Protein AF-A0A4Y7QCG1-F1 (afdb_monomer_lite)

Organism: NCBI:txid50990

Secondary structure (DSSP, 8-state):
-THHHHHHHHHHHHHHHHHHHHHHHHHHHHHHHHHHHHHHHHHHHHHHHHHHHHHHHHS-HHHHHHHHHHHHHHHHHHHHHHHHHHTTS-HHHHHHHTTHHHHHHHHHHHHHS-S-HHHHHHHHHHHIIIIIHHHHHHHHHHHHHHHHHHHHTTTSTTSSSSSSS--------------

Structure (mmCIF, N/CA/C/O backbone):
data_AF-A0A4Y7QCG1-F1
#
_entry.id   AF-A0A4Y7QCG1-F1
#
loop_
_atom_site.group_PDB
_atom_site.id
_atom_site.type_symbol
_atom_site.label_atom_id
_atom_site.label_alt_id
_atom_site.label_comp_id
_atom_site.label_asym_id
_atom_site.label_entity_id
_atom_site.label_seq_id
_atom_site.pdbx_PDB_ins_code
_atom_site.Cartn_x
_atom_site.Cartn_y
_atom_site.Cartn_z
_atom_site.occupancy
_atom_site.B_iso_or_equiv
_atom_site.auth_seq_id
_atom_site.auth_comp_id
_atom_site.auth_asym_id
_atom_site.auth_atom_id
_atom_site.pdbx_PDB_model_num
ATOM 1 N N . SER A 1 1 ? 40.322 1.899 -52.504 1.00 45.66 1 SER A N 1
ATOM 2 C CA . SER A 1 1 ? 40.424 2.525 -51.169 1.00 45.66 1 SER A CA 1
ATOM 3 C C . SER A 1 1 ? 39.812 1.630 -50.101 1.00 45.66 1 SER A C 1
ATOM 5 O O . SER A 1 1 ? 38.608 1.424 -50.146 1.00 45.66 1 SER A O 1
ATOM 7 N N . PRO A 1 2 ? 40.589 1.123 -49.130 1.00 50.88 2 PRO A N 1
ATOM 8 C CA . PRO A 1 2 ? 40.165 0.081 -48.178 1.00 50.88 2 PRO A CA 1
ATOM 9 C C . PRO A 1 2 ? 39.339 0.604 -46.978 1.00 50.88 2 PRO A C 1
ATOM 11 O O . PRO A 1 2 ? 39.200 -0.072 -45.962 1.00 50.88 2 PRO A O 1
ATOM 14 N N . ASN A 1 3 ? 38.813 1.832 -47.064 1.00 54.00 3 ASN A N 1
ATOM 15 C CA . ASN A 1 3 ? 38.086 2.503 -45.977 1.00 54.00 3 ASN A CA 1
ATOM 16 C C . ASN A 1 3 ? 36.552 2.444 -46.119 1.00 54.00 3 ASN A C 1
ATOM 18 O O . ASN A 1 3 ? 35.856 2.790 -45.165 1.00 54.00 3 ASN A O 1
ATOM 22 N N . GLY A 1 4 ? 36.022 2.026 -47.275 1.00 55.88 4 GLY A N 1
ATOM 23 C CA . GLY A 1 4 ? 34.577 1.865 -47.496 1.00 55.88 4 GLY A CA 1
ATOM 24 C C . GLY A 1 4 ? 34.012 0.644 -46.768 1.00 55.88 4 GLY A C 1
ATOM 25 O O . GLY A 1 4 ? 33.039 0.761 -46.025 1.00 55.88 4 GLY A O 1
ATOM 26 N N . ASP A 1 5 ? 34.710 -0.488 -46.873 1.00 57.12 5 ASP A N 1
ATOM 27 C CA . ASP A 1 5 ? 34.266 -1.772 -46.319 1.00 57.12 5 ASP A CA 1
ATOM 28 C C . ASP A 1 5 ? 34.208 -1.741 -44.785 1.00 57.12 5 ASP A C 1
ATOM 30 O O . ASP A 1 5 ? 33.217 -2.135 -44.175 1.00 57.12 5 ASP A O 1
ATOM 34 N N . LYS A 1 6 ? 35.223 -1.156 -44.130 1.00 56.81 6 LYS A N 1
ATOM 35 C CA . LYS A 1 6 ? 35.266 -1.018 -42.661 1.00 56.81 6 LYS A CA 1
ATOM 36 C C . LYS A 1 6 ? 34.104 -0.190 -42.105 1.00 56.81 6 LYS A C 1
ATOM 38 O O . LYS A 1 6 ? 33.580 -0.526 -41.046 1.00 56.81 6 LYS A O 1
ATOM 43 N N . LYS A 1 7 ? 33.686 0.875 -42.801 1.00 56.56 7 LYS A N 1
ATOM 44 C CA . LYS A 1 7 ? 32.541 1.701 -42.382 1.00 56.56 7 LYS A CA 1
ATOM 45 C C . LYS A 1 7 ? 31.232 0.924 -42.515 1.00 56.56 7 LYS A C 1
ATOM 47 O O . LYS A 1 7 ? 30.420 0.953 -41.597 1.00 56.56 7 LYS A O 1
ATOM 52 N N . GLN A 1 8 ? 31.061 0.174 -43.602 1.00 59.81 8 GLN A N 1
ATOM 53 C CA . GLN A 1 8 ? 29.874 -0.650 -43.837 1.00 59.81 8 GLN A CA 1
ATOM 54 C C . GLN A 1 8 ? 29.698 -1.741 -42.763 1.00 59.81 8 GLN A C 1
ATOM 56 O O . GLN A 1 8 ? 28.600 -1.896 -42.227 1.00 59.81 8 GLN A O 1
ATOM 61 N N . PHE A 1 9 ? 30.780 -2.417 -42.358 1.00 69.75 9 PHE A N 1
ATOM 62 C CA . PHE A 1 9 ? 30.739 -3.393 -41.257 1.00 69.75 9 PHE A CA 1
ATOM 63 C C . PHE A 1 9 ? 30.447 -2.752 -39.890 1.00 69.75 9 PHE A C 1
ATOM 65 O O . PHE A 1 9 ? 29.761 -3.350 -39.059 1.00 69.75 9 PHE A O 1
ATOM 72 N N . GLN A 1 10 ? 30.913 -1.522 -39.645 1.00 68.00 10 GLN A N 1
ATOM 73 C CA . GLN A 1 10 ? 30.589 -0.795 -38.412 1.00 68.00 10 GLN A CA 1
ATOM 74 C C . GLN A 1 10 ? 29.114 -0.379 -38.347 1.00 68.00 10 GLN A C 1
ATOM 76 O O . GLN A 1 10 ? 28.499 -0.534 -37.293 1.00 68.00 10 GLN A O 1
ATOM 81 N N . TYR A 1 11 ? 28.521 0.062 -39.462 1.00 70.25 11 TYR A N 1
ATOM 82 C CA . TYR A 1 11 ? 27.088 0.373 -39.529 1.00 70.25 11 TYR A CA 1
ATOM 83 C C . TYR A 1 11 ? 26.217 -0.856 -3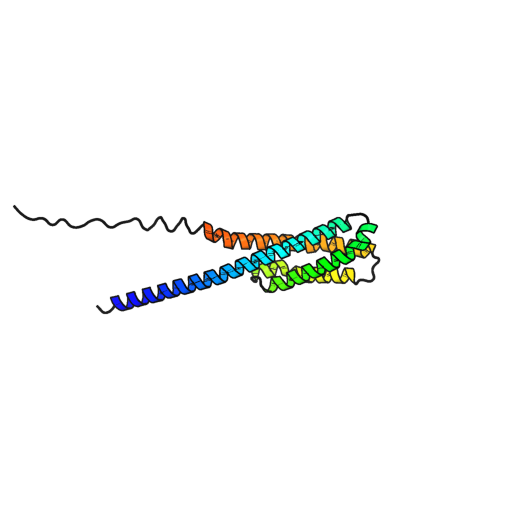9.274 1.00 70.25 11 TYR A C 1
ATOM 85 O O . TYR A 1 11 ? 25.266 -0.783 -38.502 1.00 70.25 11 TYR A O 1
ATOM 93 N N . GLN A 1 12 ? 26.564 -2.003 -39.858 1.00 76.62 12 GLN A N 1
ATOM 94 C CA . GLN A 1 12 ? 25.829 -3.251 -39.630 1.00 76.62 12 GLN A CA 1
ATOM 95 C C . GLN A 1 12 ? 25.901 -3.704 -38.167 1.00 76.62 12 GLN A C 1
ATOM 97 O O . GLN A 1 12 ? 24.905 -4.163 -37.604 1.00 76.62 12 GLN A O 1
ATOM 102 N N . ARG A 1 13 ? 27.064 -3.536 -37.524 1.00 73.06 13 ARG A N 1
ATOM 103 C CA . ARG A 1 13 ? 27.250 -3.860 -36.105 1.00 73.06 13 ARG A CA 1
ATOM 104 C C . ARG A 1 13 ? 26.471 -2.914 -35.191 1.00 73.06 13 ARG A C 1
ATOM 106 O O . ARG A 1 13 ? 25.808 -3.386 -34.274 1.00 73.06 13 ARG A O 1
ATOM 113 N N . ALA A 1 14 ? 26.523 -1.609 -35.451 1.00 76.81 14 ALA A N 1
ATOM 114 C CA . ALA A 1 14 ? 25.760 -0.616 -34.699 1.00 76.81 14 ALA A CA 1
ATOM 115 C C . ALA A 1 14 ? 24.246 -0.815 -34.870 1.00 76.81 14 ALA A C 1
ATOM 117 O O . ALA A 1 14 ? 23.500 -0.707 -33.903 1.00 76.81 14 ALA A O 1
ATOM 118 N N . TYR A 1 15 ? 23.796 -1.177 -36.074 1.00 77.38 15 TYR A N 1
ATOM 119 C CA . TYR A 1 15 ? 22.393 -1.469 -36.348 1.00 77.38 15 TYR A CA 1
ATOM 120 C C . TYR A 1 15 ? 21.900 -2.710 -35.594 1.00 77.38 15 TYR A C 1
ATOM 122 O O . TYR A 1 15 ? 20.871 -2.640 -34.925 1.00 77.38 15 TYR A O 1
ATOM 130 N N . ARG A 1 16 ? 22.655 -3.817 -35.603 1.00 78.44 16 ARG A N 1
ATOM 131 C CA . ARG A 1 16 ? 22.317 -5.001 -34.789 1.00 78.44 16 ARG A CA 1
ATOM 132 C C . ARG A 1 16 ? 22.298 -4.681 -33.298 1.00 78.44 16 ARG A C 1
ATOM 134 O O . ARG A 1 16 ? 21.327 -5.011 -32.639 1.00 78.44 16 ARG A O 1
ATOM 141 N N . LEU A 1 17 ? 23.295 -3.946 -32.801 1.00 80.44 17 LEU A N 1
ATOM 142 C CA . LEU A 1 17 ? 23.309 -3.490 -31.410 1.00 80.44 17 LEU A CA 1
ATOM 143 C C . LEU A 1 17 ? 22.077 -2.635 -31.079 1.00 80.44 17 LEU A C 1
ATOM 145 O O . LEU A 1 17 ? 21.513 -2.771 -30.001 1.00 80.44 17 LEU A O 1
ATOM 149 N N . SER A 1 18 ? 21.644 -1.769 -31.999 1.00 77.25 18 SER A N 1
ATOM 150 C CA . SER A 1 18 ? 20.444 -0.952 -31.806 1.00 77.25 18 SER A CA 1
ATOM 151 C C . SER A 1 18 ? 19.161 -1.784 -31.773 1.00 77.25 18 SER A C 1
ATOM 153 O O . SER A 1 18 ? 18.269 -1.473 -30.990 1.00 77.25 18 SER A O 1
ATOM 155 N N . LEU A 1 19 ? 19.080 -2.854 -32.571 1.00 82.56 19 LEU A N 1
ATOM 156 C CA . LEU A 1 19 ? 17.964 -3.799 -32.539 1.00 82.56 19 LEU A CA 1
ATOM 157 C C . LEU A 1 19 ? 17.957 -4.593 -31.230 1.00 82.56 19 LEU A C 1
ATOM 159 O O . LEU A 1 19 ? 16.932 -4.616 -30.561 1.00 82.56 19 LEU A O 1
ATOM 163 N N . ASP A 1 20 ? 19.105 -5.133 -30.817 1.00 80.50 20 ASP A N 1
ATOM 164 C CA . ASP A 1 20 ? 19.241 -5.885 -29.564 1.00 80.50 20 ASP A CA 1
ATOM 165 C C . ASP A 1 20 ? 18.917 -5.004 -28.341 1.00 80.50 20 ASP A C 1
ATOM 167 O O . ASP A 1 20 ? 18.229 -5.438 -27.415 1.00 80.50 20 ASP A O 1
ATOM 171 N N . LEU A 1 21 ? 19.361 -3.739 -28.345 1.00 72.06 21 LEU A N 1
ATOM 172 C CA . LEU A 1 21 ? 19.011 -2.747 -27.322 1.00 72.06 21 LEU A CA 1
ATOM 173 C C . LEU A 1 21 ? 17.522 -2.423 -27.335 1.00 72.06 21 LEU A C 1
ATOM 175 O O . LEU A 1 21 ? 16.924 -2.324 -26.269 1.00 72.06 21 LEU A O 1
ATOM 179 N N . LYS A 1 22 ? 16.923 -2.249 -28.516 1.00 80.62 22 LYS A N 1
ATOM 180 C CA . LYS A 1 22 ? 15.490 -1.980 -28.650 1.00 80.62 22 LYS A CA 1
ATOM 181 C C . LYS A 1 22 ? 14.670 -3.143 -28.102 1.00 80.62 22 LYS A C 1
ATOM 183 O O . LYS A 1 22 ? 13.736 -2.902 -27.347 1.00 80.62 22 LYS A O 1
ATOM 188 N N . ASP A 1 23 ? 15.026 -4.375 -28.448 1.00 75.12 23 ASP A N 1
ATOM 189 C CA . ASP A 1 23 ? 14.311 -5.569 -28.000 1.00 75.12 23 ASP A CA 1
ATOM 190 C C . ASP A 1 23 ? 14.491 -5.776 -26.490 1.00 75.12 23 ASP A C 1
ATOM 192 O O . ASP A 1 23 ? 13.514 -6.013 -25.779 1.00 75.12 23 ASP A O 1
ATOM 196 N N . SER A 1 24 ? 15.703 -5.559 -25.967 1.00 66.62 24 SER A N 1
ATOM 197 C CA . SER A 1 24 ? 15.972 -5.593 -24.522 1.00 66.62 24 SER A CA 1
ATOM 198 C C . SER A 1 24 ? 15.200 -4.509 -23.765 1.00 66.62 24 SER A C 1
ATOM 200 O O . SER A 1 24 ? 14.589 -4.787 -22.735 1.00 66.62 24 SER A O 1
ATOM 202 N N . LEU A 1 25 ? 15.180 -3.277 -24.287 1.00 73.62 25 LEU A N 1
ATOM 203 C CA . LEU A 1 25 ? 14.406 -2.169 -23.723 1.00 73.62 25 LEU A CA 1
ATOM 204 C C . LEU A 1 25 ? 12.909 -2.459 -23.776 1.00 73.62 25 LEU A C 1
ATOM 206 O O . LEU A 1 25 ? 12.206 -2.150 -22.821 1.00 73.62 25 LEU A O 1
ATOM 210 N N . TYR A 1 26 ? 12.419 -3.058 -24.859 1.00 73.69 26 TYR A N 1
ATOM 211 C CA . TYR A 1 26 ? 11.008 -3.381 -25.016 1.00 73.69 26 TYR A CA 1
ATOM 212 C C . TYR A 1 26 ? 10.551 -4.420 -23.990 1.00 73.69 26 TYR A C 1
ATOM 214 O O . TYR A 1 26 ? 9.575 -4.178 -23.281 1.00 73.69 26 TYR A O 1
ATOM 222 N N . VAL A 1 27 ? 11.282 -5.532 -23.854 1.00 73.44 27 VAL A N 1
ATOM 223 C CA . VAL A 1 27 ? 10.980 -6.573 -22.857 1.00 73.44 27 VAL A CA 1
ATOM 224 C C . VAL A 1 27 ? 11.029 -5.987 -21.449 1.00 73.44 27 VAL A C 1
ATOM 226 O O . VAL A 1 27 ? 10.046 -6.082 -20.714 1.00 73.44 27 VAL A O 1
ATOM 229 N N . TYR A 1 28 ? 12.113 -5.283 -21.117 1.00 68.62 28 TYR A N 1
ATOM 230 C CA . TYR A 1 28 ? 12.290 -4.663 -19.806 1.00 68.62 28 TYR A CA 1
ATOM 231 C C . TYR A 1 28 ? 11.171 -3.667 -19.473 1.00 68.62 28 TYR A C 1
ATOM 233 O O . TYR A 1 28 ? 10.598 -3.713 -18.388 1.00 68.62 28 TYR A O 1
ATOM 241 N N . THR A 1 29 ? 10.799 -2.809 -20.425 1.00 79.00 29 THR A N 1
ATOM 242 C CA . THR A 1 29 ? 9.716 -1.833 -20.234 1.00 79.00 29 THR A CA 1
ATOM 243 C C . THR A 1 29 ? 8.366 -2.532 -20.086 1.00 79.00 29 THR A C 1
ATOM 245 O O . THR A 1 29 ? 7.557 -2.130 -19.256 1.00 79.00 29 THR A O 1
ATOM 248 N N . SER A 1 30 ? 8.113 -3.599 -20.850 1.00 79.88 30 SER A N 1
ATOM 249 C CA . SER A 1 30 ? 6.855 -4.347 -20.763 1.00 79.88 30 SER A CA 1
ATOM 250 C C . SER A 1 30 ? 6.660 -5.003 -19.394 1.00 79.88 30 SER A C 1
ATOM 252 O O . SER A 1 30 ? 5.555 -4.974 -18.850 1.00 79.88 30 SER A O 1
ATOM 254 N N . ASP A 1 31 ? 7.734 -5.524 -18.801 1.00 79.25 31 ASP A N 1
ATOM 255 C CA . ASP A 1 31 ? 7.690 -6.122 -17.470 1.00 79.25 31 ASP A CA 1
ATOM 256 C C . ASP A 1 31 ? 7.541 -5.053 -16.384 1.00 79.25 31 ASP A C 1
ATOM 258 O O . ASP A 1 31 ? 6.740 -5.222 -15.465 1.00 79.25 31 ASP A O 1
ATOM 262 N N . GLN A 1 32 ? 8.205 -3.902 -16.532 1.00 75.88 32 GLN A N 1
ATOM 263 C CA . GLN A 1 32 ? 8.000 -2.759 -15.637 1.00 75.88 32 GLN A CA 1
ATOM 264 C C . GLN A 1 32 ? 6.558 -2.244 -15.663 1.00 75.88 32 GLN A C 1
ATOM 266 O O . GLN A 1 32 ? 5.993 -1.950 -14.611 1.00 75.88 32 GLN A O 1
ATOM 271 N N . VAL A 1 33 ? 5.929 -2.163 -16.840 1.00 78.94 33 VAL A N 1
ATOM 272 C CA . VAL A 1 33 ? 4.521 -1.752 -16.957 1.00 78.94 33 VAL A CA 1
ATOM 273 C C . VAL A 1 33 ? 3.609 -2.724 -16.217 1.00 78.94 33 VAL A C 1
ATOM 275 O O . VAL A 1 33 ? 2.742 -2.276 -15.468 1.00 78.94 33 VAL A O 1
ATOM 278 N N . LYS A 1 34 ? 3.818 -4.036 -16.373 1.00 82.25 34 LYS A N 1
ATOM 279 C CA . LYS A 1 34 ? 3.038 -5.047 -15.643 1.00 82.25 34 LYS A CA 1
ATOM 280 C C . LYS A 1 34 ? 3.207 -4.902 -14.133 1.00 82.25 34 LYS A C 1
ATOM 282 O O . LYS A 1 34 ? 2.213 -4.873 -13.418 1.00 82.25 34 LYS A O 1
ATOM 287 N N . GLN A 1 35 ? 4.439 -4.726 -13.657 1.00 81.00 35 GLN A N 1
ATOM 288 C CA . GLN A 1 35 ? 4.717 -4.529 -12.231 1.00 81.00 35 GLN A CA 1
ATOM 289 C C . GLN A 1 35 ? 4.030 -3.273 -11.675 1.00 81.00 35 GLN A C 1
ATOM 291 O O . GLN A 1 35 ? 3.426 -3.314 -10.605 1.00 81.00 35 GLN A O 1
ATOM 296 N N . ILE A 1 36 ? 4.068 -2.160 -12.412 1.00 80.00 36 ILE A N 1
ATOM 297 C CA . ILE A 1 36 ? 3.390 -0.914 -12.024 1.00 80.00 36 ILE A CA 1
ATOM 298 C C . ILE A 1 36 ? 1.863 -1.106 -12.005 1.00 80.00 36 ILE A C 1
ATOM 300 O O . ILE A 1 36 ? 1.194 -0.605 -11.100 1.00 80.00 36 ILE A O 1
ATOM 304 N N . GLN A 1 37 ? 1.301 -1.855 -12.959 1.00 82.56 37 GLN A N 1
ATOM 305 C CA . GLN A 1 37 ? -0.132 -2.170 -13.003 1.00 82.56 37 GLN A CA 1
ATOM 306 C C . GLN A 1 37 ? -0.574 -3.041 -11.823 1.00 82.56 37 GLN A C 1
ATOM 308 O O . GLN A 1 37 ? -1.546 -2.703 -11.146 1.00 82.56 37 GLN A O 1
ATOM 313 N N . GLU A 1 38 ? 0.146 -4.127 -11.539 1.00 84.50 38 GLU A N 1
ATOM 314 C CA . GLU A 1 38 ? -0.116 -4.993 -10.383 1.00 84.50 38 GLU A CA 1
ATOM 315 C C . GLU A 1 38 ? -0.063 -4.195 -9.075 1.00 84.50 38 GLU A C 1
ATOM 317 O O . GLU 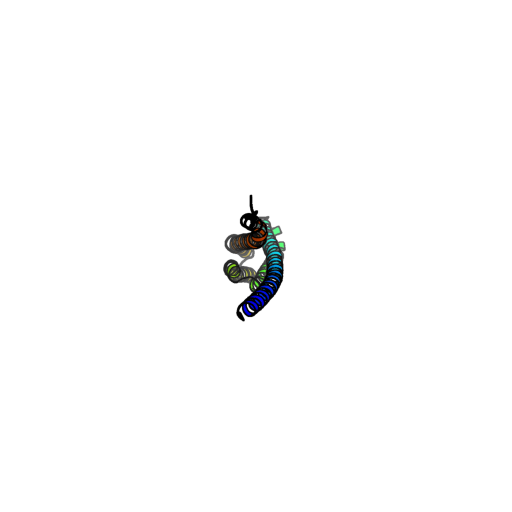A 1 38 ? -0.939 -4.322 -8.214 1.00 84.50 38 GLU A O 1
ATOM 322 N N . HIS A 1 39 ? 0.917 -3.299 -8.962 1.00 78.75 39 HIS A N 1
ATOM 323 C CA . HIS A 1 39 ? 1.054 -2.425 -7.808 1.00 78.75 39 HIS A CA 1
ATOM 324 C C . HIS A 1 39 ? -0.096 -1.411 -7.695 1.00 78.75 39 HIS A C 1
ATOM 326 O O . HIS A 1 39 ? -0.586 -1.162 -6.594 1.00 78.75 39 HIS A O 1
ATOM 332 N N . SER A 1 40 ? -0.584 -0.859 -8.810 1.00 81.31 40 SER A N 1
ATOM 333 C CA . SER A 1 40 ? -1.752 0.036 -8.821 1.00 81.31 40 SER A CA 1
ATOM 334 C C . SER A 1 40 ? -2.990 -0.637 -8.228 1.00 81.31 40 SER A C 1
ATOM 336 O O . SER A 1 40 ? -3.651 -0.063 -7.361 1.00 81.31 40 SER A O 1
ATOM 338 N N . VAL A 1 41 ? -3.252 -1.891 -8.614 1.00 85.31 41 VAL A N 1
ATOM 339 C CA . VAL A 1 41 ? -4.370 -2.681 -8.073 1.00 85.31 41 VAL A CA 1
ATOM 340 C C . VAL A 1 41 ? -4.215 -2.886 -6.566 1.00 85.31 41 VAL A C 1
ATOM 342 O O . VAL A 1 41 ? -5.185 -2.768 -5.812 1.00 85.31 41 VAL A O 1
ATOM 345 N N . LEU A 1 42 ? -2.995 -3.163 -6.104 1.00 84.50 42 LEU A N 1
ATOM 346 C CA . LEU A 1 42 ? -2.720 -3.379 -4.688 1.00 84.50 42 LEU A CA 1
ATOM 347 C C . LEU A 1 42 ? -2.901 -2.100 -3.857 1.00 84.50 42 LEU A C 1
ATOM 349 O O . LEU A 1 42 ? -3.532 -2.144 -2.798 1.00 84.50 42 LEU A O 1
ATOM 353 N N . VAL A 1 43 ? -2.416 -0.959 -4.353 1.00 84.81 43 VAL A N 1
ATOM 354 C CA . VAL A 1 43 ? -2.617 0.353 -3.719 1.00 84.81 43 VAL A CA 1
ATOM 355 C C . VAL A 1 43 ? -4.104 0.696 -3.654 1.00 84.81 43 VAL A C 1
ATOM 357 O O . VAL A 1 43 ? -4.593 1.055 -2.585 1.00 84.81 43 VAL A O 1
ATOM 360 N N . GLN A 1 44 ? -4.850 0.514 -4.747 1.00 85.19 44 GLN A N 1
ATOM 361 C CA . GLN A 1 44 ? -6.295 0.766 -4.778 1.00 85.19 44 GLN A CA 1
ATOM 362 C C . GLN A 1 44 ? -7.051 -0.100 -3.769 1.00 85.19 44 GLN A C 1
ATOM 364 O O . GLN A 1 44 ? -7.892 0.402 -3.025 1.00 85.19 44 GLN A O 1
ATOM 369 N N . ARG A 1 45 ? -6.729 -1.396 -3.693 1.00 84.69 45 ARG A N 1
ATOM 370 C CA . ARG A 1 45 ? -7.356 -2.313 -2.733 1.00 84.69 45 ARG A CA 1
ATOM 371 C C . ARG A 1 45 ? -7.038 -1.934 -1.288 1.00 84.69 45 ARG A C 1
ATOM 373 O O . ARG A 1 45 ? -7.917 -2.000 -0.425 1.00 84.69 45 ARG A O 1
ATOM 380 N N . THR A 1 46 ? -5.796 -1.537 -1.027 1.00 83.19 46 THR A N 1
ATOM 381 C CA . THR A 1 46 ? -5.362 -1.095 0.302 1.00 83.19 46 THR A CA 1
ATOM 382 C C . THR A 1 46 ? -6.058 0.211 0.687 1.00 83.19 46 THR A C 1
ATOM 384 O O . THR A 1 46 ? -6.589 0.301 1.791 1.00 83.19 46 THR A O 1
ATOM 387 N N . SER A 1 47 ? -6.162 1.172 -0.238 1.00 84.25 47 SER A N 1
ATOM 388 C CA . SER A 1 47 ? -6.886 2.438 -0.040 1.00 84.25 47 SER A CA 1
ATOM 389 C C . SER A 1 47 ? -8.378 2.204 0.226 1.00 84.25 47 SER A C 1
ATOM 391 O O . SER A 1 47 ? -8.906 2.665 1.236 1.00 84.25 47 SER A O 1
ATOM 393 N N . ALA A 1 48 ? -9.039 1.353 -0.565 1.00 84.62 48 ALA A N 1
ATOM 394 C CA . ALA A 1 48 ? -10.433 0.973 -0.328 1.00 84.62 48 ALA A CA 1
ATOM 395 C C . ALA A 1 48 ? -10.640 0.299 1.043 1.00 84.62 48 ALA A C 1
ATOM 397 O O . ALA A 1 48 ? -11.647 0.533 1.715 1.00 84.62 48 ALA A O 1
ATOM 398 N N . THR A 1 49 ? -9.679 -0.521 1.484 1.00 84.94 49 THR A N 1
ATOM 399 C CA . THR A 1 49 ? -9.712 -1.146 2.816 1.00 84.94 49 THR A CA 1
ATOM 400 C C . THR A 1 49 ? -9.526 -0.104 3.917 1.00 84.94 49 THR A C 1
ATOM 402 O O . THR A 1 49 ? -10.229 -0.163 4.923 1.00 84.94 49 THR A O 1
ATOM 405 N N . ALA A 1 50 ? -8.639 0.874 3.720 1.00 82.25 50 ALA A N 1
ATOM 406 C CA . ALA A 1 50 ? -8.453 1.979 4.653 1.00 82.25 50 ALA A CA 1
ATOM 407 C C . ALA A 1 50 ? -9.715 2.827 4.807 1.00 82.25 50 ALA A C 1
ATOM 409 O O . ALA A 1 50 ? -10.134 3.078 5.933 1.00 82.25 50 ALA A O 1
ATOM 410 N N . HIS A 1 51 ? -10.380 3.170 3.705 1.00 84.62 51 HIS A N 1
ATOM 411 C CA . HIS A 1 51 ? -11.665 3.869 3.755 1.00 84.62 51 HIS A CA 1
ATOM 412 C C . HIS A 1 51 ? -12.754 3.033 4.429 1.00 84.62 51 HIS A C 1
ATOM 414 O O . HIS A 1 51 ? -13.436 3.537 5.310 1.00 84.62 51 HIS A O 1
ATOM 420 N N . SER A 1 52 ? -12.845 1.734 4.125 1.00 84.06 52 SER A N 1
ATOM 421 C CA . SER A 1 52 ? -13.811 0.842 4.786 1.00 84.06 52 SER A CA 1
ATOM 422 C C . SER A 1 52 ? -13.596 0.770 6.303 1.00 84.06 52 SER A C 1
ATOM 424 O O . SER A 1 52 ? -14.563 0.722 7.063 1.00 84.06 52 SER A O 1
ATOM 426 N N . VAL A 1 53 ? -12.333 0.766 6.753 1.00 82.38 53 VAL A N 1
ATOM 427 C CA . VAL A 1 53 ? -11.977 0.844 8.177 1.00 82.38 53 VAL A CA 1
ATOM 428 C C . VAL A 1 53 ? -12.454 2.168 8.764 1.00 82.38 53 VAL A C 1
ATOM 430 O O . VAL A 1 53 ? -13.156 2.148 9.771 1.00 82.38 53 VAL A O 1
ATOM 433 N N . THR A 1 54 ? -12.132 3.296 8.131 1.00 82.44 54 THR A N 1
ATOM 434 C CA . THR A 1 54 ? -12.550 4.627 8.592 1.00 82.44 54 THR A CA 1
ATOM 435 C C . THR A 1 54 ? -14.072 4.759 8.666 1.00 82.44 54 THR A C 1
ATOM 437 O O . THR A 1 54 ? -14.591 5.181 9.696 1.00 82.44 54 THR A O 1
ATOM 440 N N . ASP A 1 55 ? -14.800 4.321 7.639 1.00 82.94 55 ASP A N 1
ATOM 441 C CA . ASP A 1 55 ? -16.264 4.379 7.584 1.00 82.94 55 ASP A CA 1
ATOM 442 C C . ASP A 1 55 ? -16.908 3.494 8.658 1.00 82.94 55 ASP A C 1
ATOM 444 O O . ASP A 1 55 ? -17.853 3.897 9.338 1.00 82.94 55 ASP A O 1
ATOM 448 N N . THR A 1 56 ? -16.363 2.293 8.866 1.00 81.50 56 THR A N 1
ATOM 449 C CA . THR A 1 56 ? -16.844 1.370 9.903 1.00 81.50 56 THR A CA 1
ATOM 450 C C . THR A 1 56 ? -16.579 1.925 11.299 1.00 81.50 56 THR A C 1
ATOM 452 O O . THR A 1 56 ? -17.451 1.833 12.161 1.00 81.50 56 THR A O 1
ATOM 455 N N . LEU A 1 57 ? -15.410 2.534 11.517 1.00 76.69 57 LEU A N 1
ATOM 456 C CA . LEU A 1 57 ? -15.041 3.202 12.768 1.00 76.69 57 LEU A CA 1
ATOM 457 C C . LEU A 1 57 ? -15.868 4.470 13.025 1.00 76.69 57 LEU A C 1
ATOM 459 O O . LEU A 1 57 ? -16.089 4.821 14.182 1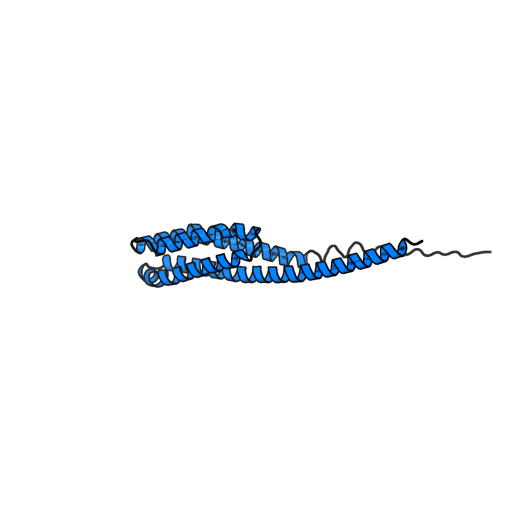.00 76.69 57 LEU A O 1
ATOM 463 N N . ALA A 1 58 ? -16.317 5.151 11.968 1.00 77.62 58 ALA A N 1
ATOM 464 C CA . ALA A 1 58 ? -17.236 6.282 12.053 1.00 77.62 58 ALA A CA 1
ATOM 465 C C . ALA A 1 58 ? -18.686 5.834 12.315 1.00 77.62 58 ALA A C 1
ATOM 467 O O . ALA A 1 58 ? -19.467 6.574 12.917 1.00 77.62 58 ALA A O 1
ATOM 468 N N . SER A 1 59 ? -19.050 4.620 11.889 1.00 75.06 59 SER A N 1
ATOM 469 C CA . SER A 1 59 ? -20.330 3.996 12.217 1.00 75.06 59 SER A CA 1
ATOM 470 C C . SER A 1 59 ? -20.400 3.608 13.702 1.00 75.06 59 SER A C 1
ATOM 472 O O . SER A 1 59 ? -19.390 3.502 14.392 1.00 75.06 59 SER A O 1
ATOM 474 N N . SER A 1 60 ? -21.615 3.416 14.222 1.00 65.06 60 SER A N 1
ATOM 475 C CA . SER A 1 60 ? -21.876 3.168 15.647 1.00 65.06 60 SER A CA 1
ATOM 476 C C . SER A 1 60 ? -20.895 2.186 16.318 1.00 65.06 60 SER A C 1
ATOM 478 O O . SER A 1 60 ? -20.577 1.128 15.771 1.00 65.06 60 SER A O 1
ATOM 480 N N . TYR A 1 61 ? -20.507 2.498 17.558 1.00 66.56 61 TYR A N 1
ATOM 481 C CA . TYR A 1 61 ? -19.492 1.783 18.344 1.00 66.56 61 TYR A CA 1
ATOM 482 C C . TYR A 1 61 ? -19.653 0.248 18.378 1.00 66.56 61 TYR A C 1
ATOM 484 O O . TYR A 1 61 ? -18.671 -0.482 18.277 1.00 66.56 61 TYR A O 1
ATOM 492 N N . VAL A 1 62 ? -20.886 -0.259 18.489 1.00 66.88 62 VAL A N 1
ATOM 493 C CA . VAL A 1 62 ? -21.164 -1.704 18.617 1.00 66.88 62 VAL A CA 1
ATOM 494 C C . VAL A 1 62 ? -20.963 -2.457 17.295 1.00 66.88 62 VAL A C 1
ATOM 496 O O . VAL A 1 62 ? -20.433 -3.565 17.302 1.00 66.88 62 VAL A O 1
ATOM 499 N N . ALA A 1 63 ? -21.333 -1.858 16.159 1.00 66.31 63 ALA A N 1
ATOM 500 C CA . ALA A 1 63 ? -21.101 -2.448 14.837 1.00 66.31 63 ALA A CA 1
ATOM 501 C C . ALA A 1 63 ? -19.613 -2.399 14.453 1.00 66.31 63 ALA A C 1
ATOM 503 O O . ALA A 1 63 ? -19.089 -3.356 13.881 1.00 66.31 63 ALA A O 1
ATOM 504 N N . ALA A 1 64 ? -18.920 -1.325 14.847 1.00 66.88 64 ALA A N 1
ATOM 505 C CA . ALA A 1 64 ? -17.476 -1.208 14.698 1.00 66.88 64 ALA A CA 1
ATOM 506 C C . ALA A 1 64 ? -16.737 -2.289 15.506 1.00 66.88 64 ALA A C 1
ATOM 508 O O . ALA A 1 64 ? -15.784 -2.883 15.016 1.00 66.88 64 ALA A O 1
ATOM 509 N N . MET A 1 65 ? -17.210 -2.617 16.711 1.00 71.25 65 MET A N 1
ATOM 510 C CA . MET A 1 65 ? -16.550 -3.559 17.620 1.00 71.25 65 MET A CA 1
ATOM 511 C C . MET A 1 65 ? -16.262 -4.936 16.998 1.0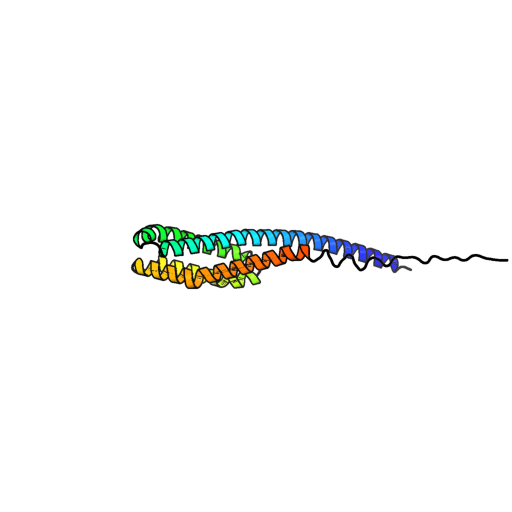0 71.25 65 MET A C 1
ATOM 513 O O . MET A 1 65 ? -15.154 -5.451 17.148 1.00 71.25 65 MET A O 1
ATOM 517 N N . SER A 1 66 ? -17.233 -5.536 16.298 1.00 72.62 66 SER A N 1
ATOM 518 C CA . SER A 1 66 ? -17.052 -6.876 15.716 1.00 72.62 66 SER A CA 1
ATOM 519 C C . SER A 1 66 ? -16.253 -6.856 14.413 1.00 72.62 66 SER A C 1
ATOM 521 O O . SER A 1 66 ? -15.561 -7.822 14.098 1.00 72.62 66 SER A O 1
ATOM 523 N N . GLN A 1 67 ? -16.321 -5.754 13.664 1.00 80.38 67 GLN A N 1
ATOM 524 C CA . GLN A 1 67 ? -15.726 -5.662 12.334 1.00 80.38 67 GLN A CA 1
ATOM 525 C C . GLN A 1 67 ? -14.312 -5.076 12.349 1.00 80.38 67 GLN A C 1
ATOM 527 O O . GLN A 1 67 ? -13.514 -5.409 11.476 1.00 80.38 67 GLN A O 1
ATOM 532 N N . VAL A 1 68 ? -13.962 -4.256 13.345 1.00 79.88 68 VAL A N 1
ATOM 533 C CA . VAL A 1 68 ? -12.667 -3.561 13.420 1.00 79.88 68 VAL A CA 1
ATOM 534 C C . VAL A 1 68 ? -11.495 -4.521 13.517 1.00 79.88 68 VAL A C 1
ATOM 536 O O . VAL A 1 68 ? -10.504 -4.303 12.833 1.00 79.88 68 VAL A O 1
ATOM 539 N N . HIS A 1 69 ? -11.595 -5.593 14.304 1.00 78.31 69 HIS A N 1
ATOM 540 C CA . HIS A 1 69 ? -10.520 -6.585 14.368 1.00 78.31 69 HIS A CA 1
ATOM 541 C C . HIS A 1 69 ? -10.295 -7.252 13.007 1.00 78.31 69 HIS A C 1
ATOM 543 O O . HIS A 1 69 ? -9.184 -7.226 12.489 1.00 78.31 69 HIS A O 1
ATOM 549 N N . ALA A 1 70 ? -11.362 -7.744 12.371 1.00 82.44 70 ALA A N 1
ATOM 550 C CA . ALA A 1 70 ? -11.269 -8.396 11.066 1.00 82.44 70 ALA A CA 1
ATOM 551 C C . ALA A 1 70 ? -10.772 -7.446 9.957 1.00 82.44 70 ALA A C 1
ATOM 553 O O . ALA A 1 70 ? -9.960 -7.831 9.115 1.00 82.44 70 ALA A O 1
ATOM 554 N N . LEU A 1 71 ? -11.246 -6.198 9.948 1.00 81.38 71 LEU A N 1
ATOM 555 C CA . LEU A 1 71 ? -10.830 -5.183 8.980 1.00 81.38 71 LEU A CA 1
ATOM 556 C C . LEU A 1 71 ? -9.397 -4.698 9.231 1.00 81.38 71 LEU A C 1
ATOM 558 O O . LEU A 1 71 ? -8.667 -4.464 8.271 1.00 81.38 71 LEU A O 1
ATOM 562 N N . SER A 1 72 ? -8.978 -4.578 10.491 1.00 82.88 72 SER A N 1
ATOM 563 C CA . SER A 1 72 ? -7.613 -4.202 10.864 1.00 82.88 72 SER A CA 1
ATOM 564 C C . SER A 1 72 ? -6.613 -5.307 10.525 1.00 82.88 72 SER A C 1
ATOM 566 O O . SER A 1 72 ? -5.583 -5.025 9.920 1.00 82.88 72 SER A O 1
ATOM 568 N N . ASP A 1 73 ? -6.942 -6.573 10.790 1.00 84.44 73 ASP A N 1
ATOM 569 C CA . ASP A 1 73 ? -6.118 -7.715 10.372 1.00 84.44 73 ASP A CA 1
ATOM 570 C C . ASP A 1 73 ? -5.981 -7.763 8.846 1.00 84.44 73 ASP A C 1
ATOM 572 O O . ASP A 1 73 ? -4.891 -7.969 8.304 1.00 84.44 73 ASP A O 1
ATOM 576 N N . LYS A 1 74 ? -7.082 -7.498 8.131 1.00 86.62 74 LYS A N 1
ATOM 577 C CA . LYS A 1 74 ? -7.066 -7.367 6.673 1.00 86.62 74 LYS A CA 1
ATOM 578 C C . LYS A 1 74 ? -6.183 -6.200 6.228 1.00 86.62 74 LYS A C 1
ATOM 580 O O . LYS A 1 74 ? -5.388 -6.373 5.312 1.00 86.62 74 LYS A O 1
ATOM 585 N N . MET A 1 75 ? -6.281 -5.040 6.870 1.00 82.44 75 MET A N 1
ATOM 586 C CA . MET A 1 75 ? -5.441 -3.880 6.569 1.00 82.44 75 MET A CA 1
ATOM 587 C C . MET A 1 75 ? -3.959 -4.178 6.810 1.00 82.44 75 MET A C 1
ATOM 589 O O . MET A 1 75 ? -3.144 -3.885 5.942 1.00 82.44 75 MET A O 1
ATOM 593 N N . LEU A 1 76 ? -3.598 -4.799 7.934 1.00 86.50 76 LEU A N 1
ATOM 594 C CA . LEU A 1 76 ? -2.221 -5.201 8.230 1.00 86.50 76 LEU A CA 1
ATOM 595 C C . LEU A 1 76 ? -1.677 -6.164 7.171 1.00 86.50 76 LEU A C 1
ATOM 597 O O . LEU A 1 76 ? -0.556 -5.993 6.691 1.00 86.50 76 LEU A O 1
ATOM 601 N N . LEU A 1 77 ? -2.489 -7.135 6.749 1.00 87.88 77 LEU A N 1
ATOM 602 C CA . LEU A 1 77 ? -2.134 -8.054 5.672 1.00 87.88 77 LEU A CA 1
ATOM 603 C C . LEU A 1 77 ? -1.917 -7.323 4.339 1.00 87.88 77 LEU A C 1
ATOM 605 O O . LEU A 1 77 ? -0.959 -7.619 3.625 1.00 87.88 77 LEU A O 1
ATOM 609 N N . GLU A 1 78 ? -2.790 -6.376 3.995 1.00 85.50 78 GLU A N 1
ATOM 610 C CA . GLU A 1 78 ? -2.665 -5.570 2.777 1.00 85.50 78 GLU A CA 1
ATOM 611 C C . GLU A 1 78 ? -1.440 -4.649 2.816 1.00 85.50 78 GLU A C 1
ATOM 613 O O . GLU A 1 78 ? -0.701 -4.590 1.837 1.00 85.50 78 GLU A O 1
ATOM 618 N N . LEU A 1 79 ? -1.139 -4.022 3.956 1.00 84.06 79 LEU A N 1
ATOM 619 C CA . LEU A 1 79 ? 0.068 -3.210 4.131 1.00 84.06 79 LEU A CA 1
ATOM 620 C C . LEU A 1 79 ? 1.344 -4.054 4.021 1.00 84.06 79 LEU A C 1
ATOM 622 O O . LEU A 1 79 ? 2.301 -3.630 3.377 1.00 84.06 79 LEU A O 1
ATOM 626 N N . HIS A 1 80 ? 1.356 -5.270 4.576 1.00 84.56 80 HIS A N 1
ATOM 627 C CA . HIS A 1 80 ? 2.472 -6.204 4.403 1.00 84.56 80 HIS A CA 1
ATOM 628 C C . HIS A 1 80 ? 2.634 -6.656 2.950 1.00 84.56 80 HIS A C 1
ATOM 630 O O . HIS A 1 80 ? 3.757 -6.729 2.452 1.00 84.56 80 HIS A O 1
ATOM 636 N N . ARG A 1 81 ? 1.532 -6.937 2.244 1.00 84.06 81 ARG A N 1
ATOM 637 C CA . ARG A 1 81 ? 1.575 -7.254 0.807 1.00 84.06 81 ARG A CA 1
ATOM 638 C C . ARG A 1 81 ? 2.105 -6.080 -0.002 1.00 84.06 81 ARG A C 1
ATOM 640 O O . ARG A 1 81 ? 2.940 -6.285 -0.878 1.00 84.06 81 ARG A O 1
ATOM 647 N N . LEU A 1 82 ? 1.647 -4.870 0.308 1.00 81.06 82 LEU A N 1
ATOM 648 C CA . LEU A 1 82 ? 2.095 -3.657 -0.356 1.00 81.06 82 LEU A CA 1
ATOM 649 C C . LEU A 1 82 ? 3.592 -3.442 -0.117 1.00 81.06 82 LEU A C 1
ATOM 651 O O . LEU A 1 82 ? 4.327 -3.262 -1.080 1.00 81.06 82 LEU A O 1
ATOM 655 N N . GLN A 1 83 ? 4.072 -3.618 1.116 1.00 82.12 83 GLN A N 1
ATOM 656 C CA . GLN A 1 83 ? 5.501 -3.594 1.444 1.00 82.12 83 GLN A CA 1
ATOM 657 C C . GLN A 1 83 ? 6.310 -4.677 0.704 1.00 82.12 83 GLN A C 1
ATOM 659 O O . GLN A 1 83 ? 7.412 -4.409 0.236 1.00 82.12 83 GLN A O 1
ATOM 664 N N . ALA A 1 84 ? 5.802 -5.904 0.585 1.00 79.94 84 ALA A N 1
ATOM 665 C CA . ALA A 1 84 ? 6.499 -6.952 -0.163 1.00 79.94 84 ALA A CA 1
ATOM 666 C C . ALA A 1 84 ? 6.585 -6.612 -1.662 1.00 79.94 84 ALA A C 1
ATOM 668 O O . ALA A 1 84 ? 7.608 -6.855 -2.300 1.00 79.94 84 ALA A O 1
ATOM 669 N N . SER A 1 85 ? 5.531 -6.003 -2.211 1.00 74.19 85 SER A N 1
ATOM 670 C CA . SER A 1 85 ? 5.480 -5.576 -3.608 1.00 74.19 85 SER A CA 1
ATOM 671 C C . SER A 1 85 ? 6.345 -4.345 -3.892 1.00 74.19 85 SER A C 1
ATOM 673 O O . SER A 1 85 ? 6.797 -4.187 -5.026 1.00 74.19 85 SER A O 1
ATOM 675 N N . THR A 1 86 ? 6.616 -3.483 -2.904 1.00 72.88 86 THR A N 1
ATOM 676 C CA . THR A 1 86 ? 7.455 -2.293 -3.116 1.00 72.88 86 THR A CA 1
ATOM 677 C C . THR A 1 86 ? 8.915 -2.640 -3.378 1.00 72.88 86 THR A C 1
ATOM 679 O O . THR A 1 86 ? 9.580 -1.912 -4.110 1.00 72.88 86 THR A O 1
ATOM 682 N N . ALA A 1 87 ? 9.411 -3.774 -2.875 1.00 69.00 87 ALA A N 1
ATOM 683 C CA . ALA A 1 87 ? 10.771 -4.241 -3.151 1.00 69.00 87 ALA A CA 1
ATOM 684 C C . ALA A 1 87 ? 11.028 -4.510 -4.648 1.00 69.00 87 ALA A C 1
ATOM 686 O O . ALA A 1 87 ? 12.170 -4.433 -5.095 1.00 69.00 87 ALA A O 1
ATOM 687 N N . ALA A 1 88 ? 9.973 -4.790 -5.423 1.00 70.31 88 ALA A N 1
ATOM 688 C CA . ALA A 1 88 ? 10.050 -4.978 -6.870 1.00 70.31 88 ALA A CA 1
ATOM 689 C C . ALA A 1 88 ? 9.998 -3.656 -7.659 1.00 70.31 88 ALA A C 1
ATOM 691 O O . ALA A 1 88 ? 10.264 -3.651 -8.859 1.00 70.31 88 ALA A O 1
ATOM 692 N N . LEU A 1 89 ? 9.665 -2.533 -7.011 1.00 70.19 89 LEU A N 1
ATOM 693 C CA . LEU A 1 89 ? 9.564 -1.238 -7.678 1.00 70.19 89 LEU A CA 1
ATOM 694 C C . LEU A 1 89 ? 10.926 -0.544 -7.824 1.00 70.19 89 LEU A C 1
ATOM 696 O O . LEU A 1 89 ? 11.823 -0.752 -7.008 1.00 70.19 89 LEU A O 1
ATOM 700 N N . PRO A 1 90 ? 11.073 0.365 -8.803 1.00 73.31 90 PRO A N 1
ATOM 701 C CA . PRO A 1 90 ? 12.197 1.293 -8.872 1.00 73.31 90 PRO A CA 1
ATOM 702 C C . PRO A 1 90 ? 12.392 2.109 -7.581 1.00 73.31 90 PRO A C 1
ATOM 704 O O . PRO A 1 90 ? 11.430 2.536 -6.942 1.00 73.31 90 PRO A O 1
ATOM 707 N N . SER A 1 91 ? 13.647 2.415 -7.243 1.00 72.56 91 SER A N 1
ATOM 708 C CA . SER A 1 91 ? 14.046 3.099 -5.999 1.00 72.56 91 SER A CA 1
ATOM 709 C C . SER A 1 91 ? 13.359 4.450 -5.747 1.00 72.56 91 SER A C 1
ATOM 711 O O . SER A 1 91 ? 13.108 4.807 -4.597 1.00 72.56 91 SER A O 1
ATOM 713 N N . HIS A 1 92 ? 13.004 5.190 -6.801 1.00 70.25 92 HIS A N 1
ATOM 714 C CA . HIS A 1 92 ? 12.277 6.457 -6.671 1.00 70.25 92 HIS A CA 1
ATOM 715 C C . HIS A 1 92 ? 10.836 6.270 -6.164 1.00 70.25 92 HIS A C 1
ATOM 717 O O . HIS A 1 92 ? 10.346 7.113 -5.417 1.00 70.25 92 HIS A O 1
ATOM 723 N N . LEU A 1 93 ? 10.178 5.155 -6.508 1.00 70.50 93 LEU A N 1
ATOM 724 C CA . LEU A 1 93 ? 8.854 4.806 -5.981 1.00 70.50 93 LEU A CA 1
ATOM 725 C C . LEU A 1 93 ? 8.956 4.198 -4.581 1.00 70.50 93 LEU A C 1
ATOM 727 O O . LEU A 1 93 ? 8.128 4.490 -3.722 1.00 70.50 93 LEU A O 1
ATOM 731 N N . GLN A 1 94 ? 10.007 3.417 -4.310 1.00 76.81 94 GLN A N 1
ATOM 732 C CA . GLN A 1 94 ? 10.257 2.858 -2.975 1.00 76.81 94 GLN A CA 1
ATOM 733 C C . GLN A 1 94 ? 10.349 3.942 -1.892 1.00 76.81 94 GLN A C 1
ATOM 735 O O . GLN A 1 94 ? 9.829 3.758 -0.792 1.00 76.81 94 GLN A O 1
ATOM 740 N N . ALA A 1 95 ? 10.962 5.089 -2.206 1.00 73.50 95 ALA A N 1
ATOM 741 C CA . ALA A 1 95 ? 11.098 6.202 -1.268 1.00 73.50 95 ALA A CA 1
ATOM 742 C C . ALA A 1 95 ? 9.739 6.715 -0.757 1.00 73.50 95 ALA A C 1
ATOM 744 O O . ALA A 1 95 ? 9.607 7.005 0.434 1.00 73.50 95 ALA A O 1
ATOM 745 N N . GLN A 1 96 ? 8.718 6.752 -1.620 1.00 71.75 96 GLN A N 1
ATOM 746 C CA . GLN A 1 96 ? 7.379 7.230 -1.259 1.00 71.75 96 GLN A CA 1
ATOM 747 C C . GLN A 1 96 ? 6.595 6.248 -0.379 1.00 71.75 96 GLN A C 1
ATOM 749 O O . GLN A 1 96 ? 5.682 6.651 0.334 1.00 71.75 96 GLN A O 1
ATOM 754 N N . LEU A 1 97 ? 6.989 4.973 -0.366 1.00 71.62 97 LEU A N 1
ATOM 755 C CA . LEU A 1 97 ? 6.347 3.915 0.420 1.00 71.62 97 LEU A CA 1
ATOM 756 C C . LEU A 1 97 ? 7.155 3.496 1.659 1.00 71.62 97 LEU A C 1
ATOM 758 O O . LEU A 1 97 ? 6.729 2.623 2.414 1.00 71.62 97 LEU A O 1
ATOM 762 N N . SER A 1 98 ? 8.295 4.139 1.915 1.00 73.12 98 SER A N 1
ATOM 763 C CA . SER A 1 98 ? 9.160 3.850 3.068 1.00 73.12 98 SER A CA 1
ATOM 764 C C . SER A 1 98 ? 8.457 4.025 4.426 1.00 73.12 98 SER A C 1
ATOM 766 O O . SER A 1 98 ? 8.761 3.308 5.379 1.00 73.12 98 SER A O 1
ATOM 768 N N . GLY A 1 99 ? 7.459 4.914 4.505 1.00 77.31 99 GLY A N 1
ATOM 769 C CA . GLY A 1 99 ? 6.647 5.138 5.707 1.00 77.31 99 GLY A CA 1
ATOM 770 C C . GLY A 1 99 ? 5.635 4.027 6.013 1.00 77.31 99 GLY A C 1
ATOM 771 O O . GLY A 1 99 ? 5.170 3.918 7.147 1.00 77.31 99 GLY A O 1
ATOM 772 N N . LEU A 1 100 ? 5.325 3.165 5.041 1.00 78.75 100 LEU A N 1
ATOM 773 C CA . LEU A 1 100 ? 4.247 2.182 5.155 1.00 78.75 100 LEU A CA 1
ATOM 774 C C . LEU A 1 100 ? 4.542 1.103 6.209 1.00 78.75 100 LEU A C 1
ATOM 776 O O . LEU A 1 100 ? 3.649 0.676 6.938 1.00 78.75 100 LEU A O 1
ATOM 780 N N . SER A 1 101 ? 5.811 0.703 6.329 1.00 80.44 101 SER A N 1
ATOM 781 C CA . SER A 1 101 ? 6.250 -0.283 7.325 1.00 80.44 101 SER A CA 1
ATOM 782 C C . SER A 1 101 ? 6.124 0.253 8.755 1.00 80.44 101 SER A C 1
ATOM 784 O O . SER A 1 101 ? 5.702 -0.467 9.661 1.00 80.44 101 SER A O 1
ATOM 786 N N . ALA A 1 102 ? 6.421 1.542 8.952 1.00 84.00 102 ALA A N 1
ATOM 787 C CA . ALA A 1 102 ? 6.222 2.203 10.237 1.00 84.00 102 ALA A CA 1
ATOM 788 C C . ALA A 1 102 ? 4.730 2.260 10.593 1.00 84.00 102 ALA A C 1
ATOM 790 O O . ALA A 1 102 ? 4.358 1.866 11.694 1.00 84.00 102 ALA A O 1
ATOM 791 N N . SER A 1 103 ? 3.864 2.632 9.644 1.00 83.94 103 SER A N 1
ATOM 792 C CA . SER A 1 103 ? 2.412 2.641 9.860 1.00 83.94 103 SER A CA 1
ATOM 793 C C . SER A 1 103 ? 1.842 1.253 10.164 1.00 83.94 103 SER A C 1
ATOM 795 O O . SER A 1 103 ? 1.027 1.121 11.071 1.00 83.94 103 SER A O 1
ATOM 797 N N . ALA A 1 104 ? 2.288 0.200 9.471 1.00 83.62 104 ALA A N 1
ATOM 798 C CA . ALA A 1 104 ? 1.871 -1.172 9.771 1.00 83.62 104 ALA A CA 1
ATOM 799 C C . ALA A 1 104 ? 2.274 -1.592 11.197 1.00 83.62 104 ALA A C 1
ATOM 801 O O . ALA A 1 104 ? 1.483 -2.195 11.925 1.00 83.62 104 ALA A O 1
ATOM 802 N N . LYS A 1 105 ? 3.484 -1.217 11.629 1.00 86.31 105 LYS A N 1
ATOM 803 C CA . LYS A 1 105 ? 3.962 -1.471 12.991 1.00 86.31 105 LYS A CA 1
ATOM 804 C C . LYS A 1 105 ? 3.156 -0.699 14.039 1.00 86.31 105 LYS A C 1
ATOM 806 O O . LYS A 1 105 ? 2.813 -1.279 15.067 1.00 86.31 105 LYS A O 1
ATOM 811 N N . ASP A 1 106 ? 2.813 0.558 13.761 1.00 87.31 106 ASP A N 1
ATOM 812 C CA . ASP A 1 106 ? 1.982 1.397 14.633 1.00 87.31 106 ASP A CA 1
ATOM 813 C C . ASP A 1 106 ? 0.579 0.781 14.811 1.00 87.31 106 ASP A C 1
ATOM 815 O O . ASP A 1 106 ? 0.116 0.592 15.938 1.00 87.31 106 ASP A O 1
ATOM 819 N N . LEU A 1 107 ? -0.071 0.374 13.714 1.00 86.31 107 LEU A N 1
ATOM 820 C CA . LEU A 1 107 ? -1.381 -0.291 13.745 1.00 86.31 107 LEU A CA 1
ATOM 821 C C . LEU A 1 107 ? -1.336 -1.619 14.513 1.00 86.31 107 LEU A C 1
ATOM 823 O O . LEU A 1 107 ? -2.211 -1.893 15.340 1.00 86.31 107 LEU A O 1
ATOM 827 N N . SER A 1 108 ? -0.294 -2.424 14.287 1.00 87.00 108 SER A N 1
ATOM 828 C CA . SER A 1 108 ? -0.090 -3.675 15.017 1.00 87.00 108 SER A CA 1
ATOM 829 C C . SER A 1 108 ? 0.073 -3.419 16.515 1.00 87.00 108 SER A C 1
ATOM 831 O O . SER A 1 108 ? -0.536 -4.123 17.316 1.00 87.00 108 SER A O 1
ATOM 833 N N . ALA A 1 109 ? 0.843 -2.401 16.907 1.00 89.44 109 ALA A N 1
ATOM 834 C CA . ALA A 1 109 ? 1.042 -2.051 18.310 1.00 89.44 109 ALA A CA 1
ATOM 835 C C . ALA A 1 109 ? -0.263 -1.596 18.985 1.00 89.44 109 ALA A C 1
ATOM 837 O O . ALA A 1 109 ? -0.526 -1.951 20.136 1.00 89.44 109 ALA A O 1
ATOM 838 N N . ILE A 1 110 ? -1.121 -0.858 18.272 1.00 87.19 110 ILE A N 1
ATOM 839 C CA . ILE A 1 110 ? -2.446 -0.456 18.768 1.00 87.19 110 ILE A CA 1
ATOM 840 C C . ILE A 1 110 ? -3.323 -1.690 19.004 1.00 87.19 110 ILE A C 1
ATOM 842 O O . ILE A 1 110 ? -3.918 -1.834 20.081 1.00 87.19 110 ILE A O 1
ATOM 846 N N . MET A 1 111 ? -3.355 -2.614 18.042 1.00 84.69 111 MET A N 1
ATOM 847 C CA . MET A 1 111 ? -4.117 -3.863 18.134 1.00 84.69 111 MET A CA 1
ATOM 848 C C . MET A 1 111 ? -3.660 -4.745 19.302 1.00 84.69 111 MET A C 1
ATOM 850 O O . MET A 1 111 ? -4.512 -5.289 20.004 1.00 84.69 111 MET A O 1
ATOM 854 N N . THR A 1 112 ? -2.355 -4.814 19.582 1.00 86.62 112 THR A N 1
ATOM 855 C CA . THR A 1 112 ? -1.786 -5.638 20.667 1.00 86.62 112 THR A CA 1
ATOM 856 C C . THR A 1 112 ? -1.660 -4.924 22.014 1.00 86.62 112 THR A C 1
ATOM 858 O O . THR A 1 112 ? -1.275 -5.554 22.992 1.00 86.62 112 THR A O 1
ATOM 861 N N . SER A 1 113 ? -1.939 -3.618 22.090 1.00 88.00 113 SER A N 1
ATOM 862 C CA . SER A 1 113 ? -1.850 -2.853 23.348 1.00 88.00 113 SER A CA 1
ATOM 863 C C . SER A 1 113 ? -2.831 -3.354 24.419 1.00 88.00 113 SER A C 1
ATOM 865 O O . SER A 1 113 ? -3.846 -3.954 24.090 1.00 88.00 113 SER A O 1
ATOM 867 N N . ASP A 1 1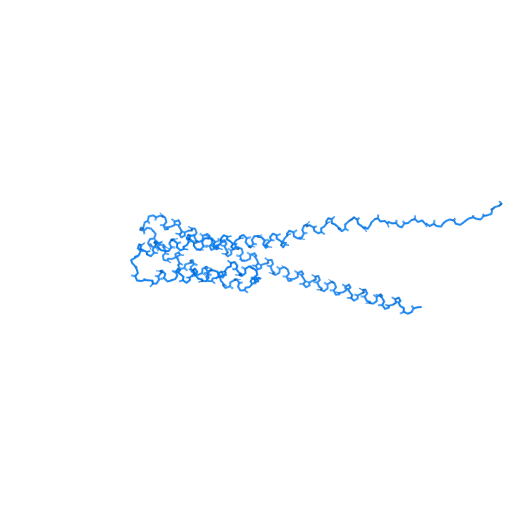14 ? -2.595 -3.061 25.694 1.00 85.12 114 ASP A N 1
ATOM 868 C CA . ASP A 1 114 ? -3.520 -3.446 26.781 1.00 85.12 114 ASP A CA 1
ATOM 869 C C . ASP A 1 114 ? -4.611 -2.383 27.048 1.00 85.12 114 ASP A C 1
ATOM 871 O O . ASP A 1 114 ? -5.247 -2.337 28.096 1.00 85.12 114 ASP A O 1
ATOM 875 N N . ALA A 1 115 ? -4.805 -1.457 26.102 1.00 83.19 115 ALA A N 1
ATOM 876 C CA . ALA A 1 115 ? -5.741 -0.349 26.254 1.00 83.19 115 ALA A CA 1
ATOM 877 C C . ALA A 1 115 ? -7.210 -0.804 26.111 1.00 83.19 115 ALA A C 1
ATOM 879 O O . ALA A 1 115 ? -7.497 -1.728 25.339 1.00 83.19 115 ALA A O 1
ATOM 880 N N . PRO A 1 116 ? -8.168 -0.115 26.766 1.00 84.75 116 PRO A N 1
ATOM 881 C CA . PRO A 1 116 ? -9.591 -0.334 26.540 1.00 84.75 116 PRO A CA 1
ATOM 882 C C . PRO A 1 116 ? -9.949 -0.221 25.055 1.00 84.75 116 PRO A C 1
ATOM 884 O O . PRO A 1 116 ? -9.418 0.621 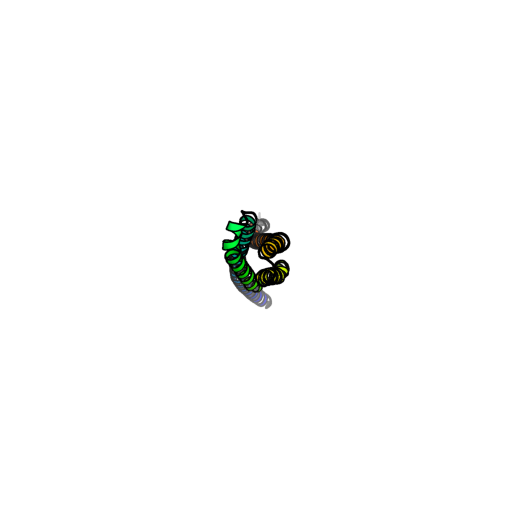24.328 1.00 84.75 116 PRO A O 1
ATOM 887 N N . LEU A 1 117 ? -10.895 -1.043 24.599 1.00 78.00 117 LEU A N 1
ATOM 888 C CA . LEU A 1 117 ? -11.205 -1.161 23.173 1.00 78.00 117 LEU A CA 1
ATOM 889 C C . LEU A 1 117 ? -11.612 0.168 22.514 1.00 78.00 117 LEU A C 1
ATOM 891 O O . LEU A 1 117 ? -11.199 0.441 21.391 1.00 78.00 117 LEU A O 1
ATOM 895 N N . GLY A 1 118 ? -12.352 1.032 23.213 1.00 79.00 118 GLY A N 1
ATOM 896 C CA . GLY A 1 118 ? -12.713 2.347 22.675 1.00 79.00 118 GLY A CA 1
ATOM 897 C C . GLY A 1 118 ? -11.511 3.266 22.448 1.00 79.00 118 GLY A C 1
ATOM 898 O O . GLY A 1 118 ? -11.474 4.020 21.473 1.00 79.00 118 GLY A O 1
ATOM 899 N N . GLU A 1 119 ? -10.480 3.145 23.281 1.00 83.44 119 GLU A N 1
ATOM 900 C CA . GLU A 1 119 ? -9.225 3.866 23.094 1.00 83.44 119 GLU A CA 1
ATOM 901 C C . GLU A 1 119 ? -8.431 3.294 21.912 1.00 83.44 119 GLU A C 1
ATOM 903 O O . GLU A 1 119 ? -7.898 4.054 21.104 1.00 83.44 119 GLU A O 1
ATOM 908 N N . LYS A 1 120 ? -8.417 1.962 21.746 1.00 85.19 120 LYS A N 1
ATOM 909 C CA . LYS A 1 120 ? -7.811 1.289 20.582 1.00 85.19 120 LYS A CA 1
ATOM 910 C C . LYS A 1 120 ? -8.459 1.727 19.274 1.00 85.19 120 LYS A C 1
ATOM 912 O O . LYS A 1 120 ? -7.746 2.069 18.344 1.00 85.19 120 LYS A O 1
ATOM 917 N N . ILE A 1 121 ? -9.789 1.749 19.219 1.00 83.88 121 ILE A N 1
ATOM 918 C CA . ILE A 1 121 ? -10.585 2.188 18.060 1.00 83.88 121 ILE A CA 1
ATOM 919 C C . ILE A 1 121 ? -10.237 3.632 17.690 1.00 83.88 121 ILE A C 1
ATOM 921 O O . ILE A 1 121 ? -9.971 3.923 16.526 1.00 83.88 121 ILE A O 1
ATOM 925 N N . THR A 1 122 ? -10.167 4.522 18.682 1.00 84.75 122 THR A N 1
ATOM 926 C CA . THR A 1 122 ? -9.819 5.934 18.461 1.00 84.75 122 THR A CA 1
ATOM 927 C C . THR A 1 122 ? -8.386 6.081 17.945 1.00 84.75 122 THR A C 1
ATOM 929 O O . THR A 1 122 ? -8.148 6.759 16.949 1.00 84.75 122 THR A O 1
ATOM 932 N N . LYS A 1 123 ? -7.422 5.391 18.566 1.00 86.88 123 LYS A N 1
ATOM 933 C CA . LYS A 1 123 ? -6.018 5.385 18.124 1.00 86.88 123 LYS A CA 1
ATOM 934 C C . LYS A 1 123 ? -5.854 4.800 16.725 1.00 86.88 123 LYS A C 1
ATOM 936 O O . LYS A 1 123 ? -5.082 5.329 15.927 1.00 86.88 123 LYS A O 1
ATOM 941 N N . LEU A 1 124 ? -6.579 3.722 16.432 1.00 86.38 124 LEU A N 1
ATOM 942 C CA . LEU A 1 124 ? -6.575 3.066 15.132 1.00 86.38 124 LEU A CA 1
ATOM 943 C C . LEU A 1 124 ? -7.075 4.034 14.064 1.00 86.38 124 LEU A C 1
ATOM 945 O O . LEU A 1 124 ? -6.374 4.258 13.084 1.00 86.38 124 LEU A O 1
ATOM 949 N N . ARG A 1 125 ? -8.230 4.666 14.302 1.00 84.88 125 ARG A N 1
ATOM 950 C CA . ARG A 1 125 ? -8.794 5.681 13.410 1.00 84.88 125 ARG A CA 1
ATOM 951 C C . ARG A 1 125 ? -7.785 6.786 13.118 1.00 84.88 125 ARG A C 1
ATOM 953 O O . ARG A 1 125 ? -7.481 7.023 11.955 1.00 84.88 125 ARG A O 1
ATOM 960 N N . ASN A 1 126 ? -7.225 7.399 14.160 1.00 88.12 126 ASN A N 1
ATOM 961 C CA . ASN A 1 126 ? -6.276 8.499 13.998 1.00 88.12 126 ASN A CA 1
ATOM 962 C C . ASN A 1 126 ? -5.036 8.048 13.214 1.00 88.12 126 ASN A C 1
ATOM 964 O O . ASN A 1 126 ? -4.587 8.740 12.312 1.00 88.12 126 ASN A O 1
ATOM 968 N N . THR A 1 127 ? -4.518 6.847 13.479 1.00 87.25 127 THR A N 1
ATOM 969 C CA . THR A 1 127 ? -3.347 6.317 12.759 1.00 87.25 127 THR A CA 1
ATOM 970 C C . THR A 1 127 ? -3.646 6.072 11.277 1.00 87.25 127 THR A C 1
ATOM 972 O O . THR A 1 127 ? -2.807 6.349 10.416 1.00 87.25 127 THR A O 1
ATOM 975 N N . VAL A 1 128 ? -4.844 5.575 10.958 1.00 87.12 128 VAL A N 1
ATOM 976 C CA . VAL A 1 128 ? -5.277 5.350 9.573 1.00 87.12 128 VAL A CA 1
ATOM 977 C C . VAL A 1 128 ? -5.503 6.674 8.838 1.00 87.12 128 VAL A C 1
ATOM 979 O O . VAL A 1 128 ? -5.033 6.831 7.709 1.00 87.12 128 VAL A O 1
ATOM 982 N N . GLU A 1 129 ? -6.179 7.636 9.464 1.00 87.00 129 GLU A N 1
ATOM 983 C CA . GLU A 1 129 ? -6.461 8.951 8.874 1.00 87.00 129 GLU A CA 1
ATOM 984 C C . GLU A 1 129 ? -5.180 9.784 8.705 1.00 87.00 129 GLU A C 1
ATOM 986 O O . GLU A 1 129 ? -4.924 10.310 7.624 1.00 87.00 129 GLU A O 1
ATOM 991 N N . GLU A 1 130 ? -4.336 9.864 9.735 1.00 88.44 130 GLU A N 1
ATOM 992 C CA . GLU A 1 130 ? -3.182 10.772 9.760 1.00 88.44 130 GLU A CA 1
ATOM 993 C C . GLU A 1 130 ? -1.937 10.206 9.073 1.00 88.44 130 GLU A C 1
ATOM 995 O O . GLU A 1 130 ? -1.079 10.975 8.636 1.00 88.44 130 GLU A O 1
ATOM 1000 N N . ARG A 1 131 ? -1.786 8.874 8.998 1.00 85.62 131 ARG A N 1
ATOM 1001 C CA . ARG A 1 131 ? -0.559 8.249 8.468 1.00 85.62 131 ARG A CA 1
ATOM 1002 C C . ARG A 1 131 ? -0.810 7.366 7.259 1.00 85.62 131 ARG A C 1
ATOM 1004 O O . ARG A 1 131 ? -0.129 7.519 6.251 1.00 85.62 131 ARG A O 1
ATOM 1011 N N . VAL A 1 132 ? -1.774 6.451 7.330 1.00 84.44 132 VAL A N 1
ATOM 1012 C CA . VAL A 1 132 ? -1.982 5.460 6.258 1.00 84.44 132 VAL A CA 1
ATOM 1013 C C . VAL A 1 132 ? -2.587 6.107 5.015 1.00 84.44 132 VAL A C 1
ATOM 1015 O O . VAL A 1 132 ? -2.067 5.925 3.918 1.00 84.44 132 VAL A O 1
ATOM 1018 N N . THR A 1 133 ? -3.647 6.896 5.180 1.00 84.75 133 THR A N 1
ATOM 1019 C CA . THR A 1 133 ? -4.341 7.574 4.075 1.00 84.75 133 THR A CA 1
ATOM 1020 C C . THR A 1 133 ? -3.413 8.457 3.231 1.00 84.75 133 THR A C 1
ATOM 1022 O O . THR A 1 133 ? -3.345 8.230 2.023 1.00 84.75 133 THR A O 1
ATOM 1025 N N . PRO A 1 134 ? -2.635 9.400 3.805 1.00 86.69 134 PRO A N 1
ATOM 1026 C CA . PRO A 1 134 ? -1.758 10.247 2.997 1.00 86.69 134 PRO A CA 1
ATOM 1027 C C . PRO A 1 134 ? -0.637 9.462 2.301 1.00 86.69 134 PRO A C 1
ATOM 1029 O O . PRO A 1 134 ? -0.256 9.809 1.185 1.00 86.69 134 PRO A O 1
ATOM 1032 N N . LEU A 1 135 ? -0.131 8.382 2.911 1.00 83.69 135 LEU A N 1
ATOM 1033 C CA . LEU A 1 135 ? 0.868 7.517 2.273 1.00 83.69 135 LEU A CA 1
ATOM 1034 C C . LEU A 1 135 ? 0.289 6.753 1.078 1.00 83.69 135 LEU A C 1
ATOM 1036 O O . LEU A 1 135 ? 0.964 6.611 0.060 1.00 83.69 135 LEU A O 1
ATOM 1040 N N . LEU A 1 136 ? -0.949 6.265 1.187 1.00 84.19 136 LEU A N 1
ATOM 1041 C CA . LEU A 1 136 ? -1.616 5.550 0.100 1.00 84.19 136 LEU A CA 1
ATOM 1042 C C . LEU A 1 136 ? -1.984 6.479 -1.059 1.00 84.19 136 LEU A C 1
ATOM 1044 O O . LEU A 1 136 ? -1.794 6.087 -2.209 1.00 84.19 136 LEU A O 1
ATOM 1048 N N . GLU A 1 137 ? -2.443 7.701 -0.782 1.00 84.00 137 GLU A N 1
ATOM 1049 C CA . GLU A 1 137 ? -2.706 8.686 -1.839 1.00 84.00 137 GLU A CA 1
ATOM 1050 C C . GLU A 1 137 ? -1.409 9.132 -2.523 1.00 84.00 137 GLU A C 1
ATOM 1052 O O . GLU A 1 137 ? -1.337 9.114 -3.750 1.00 84.00 137 GLU A O 1
ATOM 1057 N N . GLY A 1 138 ? -0.341 9.402 -1.764 1.00 81.69 138 GLY A N 1
ATOM 1058 C CA . GLY A 1 138 ? 0.971 9.694 -2.348 1.00 81.69 138 GLY A CA 1
ATOM 1059 C C . GLY A 1 138 ? 1.489 8.543 -3.218 1.00 81.69 138 GLY A C 1
ATOM 1060 O O . GLY A 1 138 ? 1.931 8.760 -4.343 1.00 81.69 138 GLY A O 1
ATOM 1061 N N . ALA A 1 139 ? 1.365 7.297 -2.750 1.00 78.12 139 ALA A N 1
ATOM 1062 C CA . ALA A 1 139 ? 1.743 6.119 -3.529 1.00 78.12 139 ALA A CA 1
ATOM 1063 C C . ALA A 1 139 ? 0.905 5.959 -4.806 1.00 78.12 139 ALA A C 1
ATOM 1065 O O . ALA A 1 139 ? 1.436 5.586 -5.853 1.00 78.12 139 ALA A O 1
ATOM 1066 N N . LYS A 1 140 ? -0.398 6.241 -4.739 1.00 81.56 140 LYS A N 1
ATOM 1067 C CA . LYS A 1 140 ? -1.301 6.208 -5.892 1.00 81.56 140 LYS A CA 1
ATOM 1068 C C . LYS A 1 140 ? -0.903 7.252 -6.932 1.00 81.56 140 LYS A C 1
ATOM 1070 O O . LYS A 1 140 ? -0.756 6.895 -8.098 1.00 81.56 140 LYS A O 1
ATOM 1075 N N . GLU A 1 141 ? -0.647 8.491 -6.519 1.00 82.75 141 GLU A N 1
ATOM 1076 C CA . GLU A 1 141 ? -0.158 9.552 -7.408 1.00 82.75 141 GLU A CA 1
ATOM 1077 C C . GLU A 1 141 ? 1.177 9.175 -8.065 1.00 82.75 141 GLU A C 1
ATOM 1079 O O . GLU A 1 141 ? 1.350 9.358 -9.271 1.00 82.75 141 GLU A O 1
ATOM 1084 N N . ALA A 1 142 ? 2.098 8.575 -7.304 1.00 78.50 142 ALA A N 1
ATOM 1085 C CA . ALA A 1 142 ? 3.383 8.093 -7.811 1.00 78.50 142 ALA A CA 1
ATOM 1086 C C . ALA A 1 142 ? 3.214 7.043 -8.912 1.00 78.50 142 ALA A C 1
ATOM 1088 O O . ALA A 1 142 ? 3.853 7.107 -9.963 1.00 78.50 142 ALA A O 1
ATOM 1089 N N . VAL A 1 143 ? 2.345 6.063 -8.659 1.00 78.81 143 VAL A N 1
ATOM 1090 C CA . VAL A 1 143 ? 2.079 4.943 -9.565 1.00 78.81 143 VAL A CA 1
ATOM 1091 C C . VAL A 1 143 ? 1.357 5.428 -10.817 1.00 78.81 143 VAL A C 1
ATOM 1093 O O . VAL A 1 143 ? 1.734 5.046 -11.923 1.00 78.81 143 VAL A O 1
ATOM 1096 N N . GLU A 1 144 ? 0.363 6.304 -10.673 1.00 81.69 144 GLU A N 1
ATOM 1097 C CA . GLU A 1 144 ? -0.334 6.916 -11.805 1.00 81.69 144 GLU A CA 1
ATOM 1098 C C . GLU A 1 144 ? 0.603 7.795 -12.642 1.00 81.69 144 GLU A C 1
ATOM 1100 O O . GLU A 1 144 ? 0.554 7.748 -13.873 1.00 81.69 144 GLU A O 1
ATOM 1105 N N . GLY A 1 145 ? 1.480 8.566 -11.995 1.00 79.88 145 GLY A N 1
ATOM 1106 C CA . GLY A 1 145 ? 2.503 9.373 -12.655 1.00 79.88 145 GLY A CA 1
ATOM 1107 C C . GLY A 1 145 ? 3.509 8.517 -13.424 1.00 79.88 145 GLY A C 1
ATOM 1108 O O . GLY A 1 145 ? 3.782 8.788 -14.594 1.00 79.88 145 GLY A O 1
ATOM 1109 N N . ALA A 1 146 ? 4.004 7.440 -12.809 1.00 75.31 146 ALA A N 1
ATOM 1110 C CA . ALA A 1 146 ? 4.905 6.488 -13.452 1.00 75.31 146 ALA A CA 1
ATOM 1111 C C . ALA A 1 146 ? 4.235 5.788 -14.643 1.00 75.31 146 ALA A C 1
ATOM 1113 O O . ALA A 1 146 ? 4.828 5.696 -15.719 1.00 75.31 146 ALA A O 1
ATOM 1114 N N . LEU A 1 147 ? 2.979 5.359 -14.494 1.00 76.44 147 LEU A N 1
ATOM 1115 C CA . LEU A 1 147 ? 2.227 4.732 -15.576 1.00 76.44 147 LEU A CA 1
ATOM 1116 C C . LEU A 1 147 ? 2.035 5.706 -16.746 1.00 76.44 147 LEU A C 1
ATOM 1118 O O . LEU A 1 147 ? 2.349 5.352 -17.879 1.00 76.44 147 LEU A O 1
ATOM 1122 N N . LYS A 1 148 ? 1.617 6.951 -16.473 1.00 80.31 148 LYS A N 1
ATOM 1123 C CA . LYS A 1 148 ? 1.471 8.007 -17.490 1.00 80.31 148 LYS A CA 1
ATOM 1124 C C . LYS A 1 148 ? 2.789 8.326 -18.191 1.00 80.31 148 LYS A C 1
ATOM 1126 O O . LYS A 1 148 ? 2.782 8.516 -19.403 1.00 80.31 148 LYS A O 1
ATOM 1131 N N . ALA A 1 149 ? 3.911 8.361 -17.476 1.00 75.88 149 ALA A N 1
ATOM 1132 C CA . ALA A 1 149 ? 5.222 8.602 -18.077 1.00 75.88 149 ALA A CA 1
ATOM 1133 C C . ALA A 1 149 ? 5.623 7.477 -19.047 1.00 75.88 149 ALA A C 1
ATOM 1135 O O . ALA A 1 149 ? 6.138 7.745 -20.135 1.00 75.88 149 ALA A O 1
ATOM 1136 N N . VAL A 1 150 ? 5.339 6.220 -18.697 1.00 70.81 150 VAL A N 1
ATOM 1137 C CA . VAL A 1 150 ? 5.686 5.060 -19.530 1.00 70.81 150 VAL A CA 1
ATOM 1138 C C . VAL A 1 150 ? 4.720 4.885 -20.711 1.00 70.81 150 VAL A C 1
ATOM 1140 O O . VAL A 1 150 ? 5.148 4.576 -21.821 1.00 70.81 150 VAL A O 1
ATOM 1143 N N . THR A 1 151 ? 3.422 5.137 -20.531 1.00 70.62 151 THR A N 1
ATOM 1144 C CA . THR A 1 151 ? 2.440 5.030 -21.625 1.00 70.62 151 THR A CA 1
ATOM 1145 C C . THR A 1 151 ? 2.407 6.278 -22.514 1.00 70.62 151 THR A C 1
ATOM 1147 O O . THR A 1 151 ? 2.199 6.172 -23.721 1.00 70.62 151 THR A O 1
ATOM 1150 N N . GLY A 1 152 ? 2.644 7.467 -21.951 1.00 62.19 152 GLY A N 1
ATOM 1151 C CA . GLY A 1 152 ? 2.644 8.754 -22.658 1.00 62.19 152 GLY A CA 1
ATOM 1152 C C . GLY A 1 152 ? 3.854 8.944 -23.575 1.00 62.19 152 GLY A C 1
ATOM 1153 O O . GLY A 1 152 ? 3.711 9.431 -24.695 1.00 62.19 152 GLY A O 1
ATOM 1154 N N . THR A 1 153 ? 5.025 8.430 -23.186 1.00 53.94 153 THR A N 1
ATOM 1155 C CA . THR A 1 153 ? 6.226 8.415 -24.047 1.00 53.94 153 THR A CA 1
ATOM 1156 C C . THR A 1 153 ? 6.066 7.576 -25.320 1.00 53.94 153 THR A C 1
ATOM 1158 O O . THR A 1 153 ? 6.852 7.732 -26.256 1.00 53.94 153 THR A O 1
ATOM 1161 N N . THR A 1 154 ? 5.024 6.741 -25.406 1.00 51.06 154 THR A N 1
ATOM 1162 C CA . THR A 1 154 ? 4.680 5.994 -26.627 1.00 51.06 154 THR A CA 1
ATOM 1163 C C . THR A 1 154 ? 3.880 6.846 -27.629 1.00 51.06 154 THR A C 1
ATOM 1165 O O . THR A 1 154 ? 3.928 6.564 -28.824 1.00 51.06 154 THR A O 1
ATOM 1168 N N . SER A 1 155 ? 3.205 7.919 -27.188 1.00 45.28 155 SER A N 1
ATOM 1169 C CA . SER A 1 155 ? 2.365 8.767 -28.059 1.00 45.28 155 SER A CA 1
ATOM 1170 C C . SER A 1 155 ? 3.051 10.043 -28.572 1.00 45.28 155 SER A C 1
ATOM 1172 O O . SER A 1 155 ? 2.651 10.555 -29.612 1.00 45.28 155 SER A O 1
ATOM 1174 N N . GLU A 1 156 ? 4.112 10.542 -27.926 1.00 45.66 156 GLU A N 1
ATOM 1175 C CA . GLU A 1 156 ? 4.785 11.787 -28.362 1.00 45.66 156 GLU A CA 1
ATOM 1176 C C . GLU A 1 156 ? 6.001 11.593 -29.286 1.00 45.66 156 GLU A C 1
ATOM 1178 O O . GLU A 1 156 ? 6.479 12.549 -29.887 1.00 45.66 156 GLU A O 1
ATOM 1183 N N . LYS A 1 157 ? 6.486 10.362 -29.502 1.00 45.09 157 LYS A N 1
ATOM 1184 C CA . LYS A 1 157 ? 7.624 10.099 -30.413 1.00 45.09 157 LYS A CA 1
ATOM 1185 C C . LYS A 1 157 ? 7.239 9.736 -31.851 1.00 45.09 157 LYS A C 1
ATOM 1187 O O . LYS A 1 157 ? 8.085 9.256 -32.603 1.00 45.09 157 LYS A O 1
ATOM 1192 N N . THR A 1 158 ? 5.995 9.967 -32.267 1.00 43.56 158 THR A N 1
ATOM 1193 C CA . THR A 1 158 ? 5.563 9.737 -33.662 1.00 43.56 158 THR A CA 1
ATOM 1194 C C . THR A 1 158 ? 5.413 11.014 -34.491 1.00 43.56 158 THR A C 1
ATOM 1196 O O . THR A 1 158 ? 5.203 10.911 -35.698 1.00 43.56 158 THR A O 1
ATOM 1199 N N . HIS A 1 159 ? 5.587 12.204 -33.901 1.00 40.62 159 HIS A N 1
ATOM 1200 C CA . HIS A 1 159 ? 5.408 13.474 -34.618 1.00 40.62 159 HIS A CA 1
ATOM 1201 C C . HIS A 1 159 ? 6.696 14.221 -35.008 1.00 40.62 159 HIS A C 1
ATOM 1203 O O . HIS A 1 159 ? 6.622 15.089 -35.867 1.00 40.62 159 HIS A O 1
ATOM 1209 N N . GLU A 1 160 ? 7.884 13.834 -34.529 1.00 43.50 160 GLU A N 1
ATOM 1210 C CA . GLU A 1 160 ? 9.141 14.530 -34.894 1.00 43.50 160 GLU A CA 1
ATOM 1211 C C . GLU A 1 160 ? 10.099 13.734 -35.802 1.00 43.50 160 GLU A C 1
ATOM 1213 O O . GLU A 1 160 ? 11.187 14.202 -36.131 1.00 43.50 160 GLU A O 1
ATOM 1218 N N . ALA A 1 161 ? 9.710 12.547 -36.281 1.00 44.66 161 ALA A N 1
ATOM 1219 C CA . ALA A 1 161 ? 10.524 11.771 -37.231 1.00 44.66 161 ALA A CA 1
ATOM 1220 C C . ALA A 1 161 ? 10.095 11.926 -38.705 1.00 44.66 161 ALA A C 1
ATOM 1222 O O . ALA A 1 161 ? 10.737 11.360 -39.590 1.00 44.66 161 ALA A O 1
ATOM 1223 N N . LYS A 1 162 ? 9.028 12.685 -38.997 1.00 42.59 162 LYS A N 1
ATOM 1224 C CA . LYS A 1 162 ? 8.469 12.820 -40.357 1.00 42.59 162 LYS A CA 1
ATOM 1225 C C . LYS A 1 162 ? 8.769 14.141 -41.074 1.00 42.59 162 LYS A C 1
ATOM 1227 O O . LYS A 1 162 ? 8.310 14.301 -42.197 1.00 42.59 162 LYS A O 1
ATOM 1232 N N . GLU A 1 163 ? 9.572 15.040 -40.496 1.00 42.50 163 GLU A N 1
ATOM 1233 C CA . GLU A 1 163 ? 9.806 16.378 -41.077 1.00 42.50 163 GLU A CA 1
ATOM 1234 C C . GLU A 1 163 ? 11.267 16.696 -41.460 1.00 42.50 163 GLU A C 1
ATOM 1236 O O . GLU A 1 163 ? 11.598 17.832 -41.787 1.00 42.50 163 GLU A O 1
ATOM 1241 N N . LYS A 1 164 ? 12.171 15.703 -41.494 1.00 42.91 164 LYS A N 1
ATOM 1242 C CA . LYS A 1 164 ? 13.544 15.893 -42.025 1.00 42.91 164 LYS A CA 1
ATOM 1243 C C . LYS A 1 164 ? 14.032 14.813 -42.998 1.00 42.91 164 LYS A C 1
ATOM 1245 O O . LYS A 1 164 ? 15.232 14.615 -43.161 1.00 42.91 164 LYS A O 1
ATOM 1250 N N . MET A 1 165 ? 13.115 14.147 -43.700 1.00 43.75 165 MET A N 1
ATOM 1251 C CA . MET A 1 165 ? 13.435 13.258 -44.831 1.00 43.75 165 MET A CA 1
ATOM 1252 C C . MET A 1 165 ? 12.621 13.608 -46.086 1.00 43.75 165 MET A C 1
ATOM 1254 O O . MET A 1 165 ? 12.103 12.735 -46.769 1.00 43.75 165 MET A O 1
ATOM 1258 N N . THR A 1 166 ? 12.516 14.893 -46.421 1.00 40.28 166 THR A N 1
ATOM 1259 C CA . THR A 1 166 ? 12.036 15.347 -47.739 1.00 40.28 166 THR A CA 1
ATOM 1260 C C . THR A 1 166 ? 12.865 16.531 -48.224 1.00 40.28 166 THR A C 1
ATOM 1262 O O . THR A 1 166 ? 12.363 17.635 -48.370 1.00 40.28 166 THR A O 1
ATOM 1265 N N . ASN A 1 167 ? 14.150 16.295 -48.484 1.00 39.53 167 ASN A N 1
ATOM 1266 C CA . ASN A 1 167 ? 14.873 17.037 -49.517 1.00 39.53 167 ASN A CA 1
ATOM 1267 C C . ASN A 1 167 ? 15.479 15.996 -50.469 1.00 39.53 167 ASN A C 1
ATOM 1269 O O . ASN A 1 167 ? 16.632 15.590 -50.330 1.00 39.53 167 ASN A O 1
ATOM 1273 N N . GLY A 1 168 ? 14.643 15.504 -51.394 1.00 35.66 168 GLY A N 1
ATOM 1274 C CA . GLY A 1 168 ? 15.104 14.821 -52.608 1.00 35.66 168 GLY A CA 1
ATOM 1275 C C . GLY A 1 168 ? 16.045 15.760 -53.369 1.00 35.66 168 GLY A C 1
ATOM 1276 O O . GLY A 1 168 ? 15.821 16.964 -53.411 1.00 35.66 168 GLY A O 1
ATOM 1277 N N . ILE A 1 169 ? 17.223 15.315 -53.802 1.00 45.97 169 ILE A N 1
ATOM 1278 C CA . ILE A 1 169 ? 17.443 14.540 -55.033 1.00 45.97 169 ILE A CA 1
ATOM 1279 C C . ILE A 1 169 ? 16.702 15.168 -56.219 1.00 45.97 169 ILE A C 1
ATOM 1281 O O . ILE A 1 169 ? 15.510 14.941 -56.401 1.00 45.97 169 ILE A O 1
ATOM 1285 N N . GLY A 1 170 ? 17.447 15.897 -57.055 1.00 37.00 170 GLY A N 1
ATOM 1286 C CA . GLY A 1 170 ? 16.996 16.284 -58.388 1.00 37.00 170 GLY A CA 1
ATOM 1287 C C . GLY A 1 170 ? 17.755 17.460 -58.992 1.00 37.00 170 GLY A C 1
ATOM 1288 O O . GLY A 1 170 ? 17.204 18.547 -59.074 1.00 37.00 170 GLY A O 1
ATOM 1289 N N . ASN A 1 171 ? 18.988 17.255 -59.470 1.00 37.47 171 ASN A N 1
ATOM 1290 C CA . ASN A 1 171 ? 19.380 17.930 -60.711 1.00 37.47 171 ASN A CA 1
ATOM 1291 C C . ASN A 1 171 ? 20.421 17.106 -61.476 1.00 37.47 171 ASN A C 1
ATOM 1293 O O . ASN A 1 171 ? 21.628 17.193 -61.251 1.00 37.47 171 ASN A O 1
ATOM 1297 N N . GLY A 1 172 ? 19.907 16.243 -62.352 1.00 37.97 172 GLY A N 1
ATOM 1298 C CA . GLY A 1 172 ? 20.681 15.559 -63.373 1.00 37.97 172 GLY A CA 1
ATOM 1299 C C . GLY A 1 172 ? 20.923 16.489 -64.558 1.00 37.97 172 GLY A C 1
ATOM 1300 O O . GLY A 1 172 ? 19.984 16.943 -65.198 1.00 37.97 172 GLY A O 1
ATOM 1301 N N . ASN A 1 173 ? 22.201 16.764 -64.801 1.00 42.62 173 ASN A N 1
ATOM 1302 C CA . ASN A 1 173 ? 22.878 16.744 -66.097 1.00 42.62 173 ASN A CA 1
ATOM 1303 C C . ASN A 1 173 ? 22.001 16.842 -67.369 1.00 42.62 173 ASN A C 1
ATOM 1305 O O . ASN A 1 173 ? 21.339 15.874 -67.739 1.00 42.62 173 ASN A O 1
ATOM 1309 N N . GLN A 1 174 ? 22.141 17.938 -68.120 1.00 37.88 174 GLN A N 1
ATOM 1310 C CA . GLN A 1 174 ? 21.985 17.916 -69.576 1.00 37.88 174 GLN A CA 1
ATOM 1311 C C . GLN A 1 174 ? 23.222 18.544 -70.221 1.00 37.88 174 GLN A C 1
ATOM 1313 O O . GLN A 1 174 ? 23.397 19.758 -70.241 1.00 37.88 174 GLN A O 1
ATOM 1318 N N . ASN A 1 175 ? 24.089 17.666 -70.719 1.00 41.06 175 ASN A N 1
ATOM 1319 C CA . ASN A 1 175 ? 25.110 17.958 -71.712 1.00 41.06 175 ASN A CA 1
ATOM 1320 C C . ASN A 1 175 ? 24.506 17.628 -73.088 1.00 41.06 175 ASN A C 1
ATOM 1322 O O . ASN A 1 175 ? 24.012 16.515 -73.276 1.00 41.06 175 ASN A O 1
ATOM 1326 N N . GLY A 1 176 ? 24.536 18.568 -74.032 1.00 38.69 176 GLY A N 1
ATOM 1327 C CA . GLY A 1 176 ? 24.024 18.397 -75.394 1.00 38.69 176 GLY A CA 1
ATOM 1328 C C . GLY A 1 176 ? 24.693 19.393 -76.342 1.00 38.69 176 GLY A C 1
ATOM 1329 O O . GLY A 1 176 ? 24.775 20.579 -76.048 1.00 38.69 176 GLY A O 1
ATOM 1330 N N . VAL A 1 177 ? 25.235 18.862 -77.431 1.00 47.06 177 VAL A N 1
ATOM 1331 C CA . VAL A 1 177 ? 26.296 19.400 -78.294 1.00 47.06 177 VAL A CA 1
ATOM 1332 C C . VAL A 1 177 ? 25.742 20.025 -79.584 1.00 47.06 177 VAL A C 1
ATOM 1334 O O . VAL A 1 177 ? 24.725 19.565 -80.081 1.00 47.06 177 VAL A O 1
ATOM 1337 N N . ALA A 1 178 ? 26.518 20.964 -80.144 1.00 38.06 178 ALA A N 1
ATOM 1338 C CA . ALA A 1 178 ? 26.700 21.305 -81.567 1.00 38.06 178 ALA A CA 1
ATOM 1339 C C . ALA A 1 178 ? 25.505 21.757 -82.443 1.00 38.06 178 ALA A C 1
ATOM 1341 O O . ALA A 1 178 ? 24.610 20.978 -82.765 1.00 38.06 178 ALA A O 1
ATOM 1342 N N . SER A 1 179 ? 25.623 22.965 -83.013 1.00 37.94 179 SER A N 1
ATOM 1343 C CA . SER A 1 179 ? 25.840 23.226 -84.457 1.00 37.94 179 SER A CA 1
ATOM 1344 C C . SER A 1 179 ? 26.277 24.674 -84.668 1.00 37.94 179 SER A C 1
ATOM 1346 O O . SER A 1 179 ? 25.728 25.546 -83.962 1.00 37.94 179 SER A O 1
#

Sequence (179 aa):
SPNGDKKQFQYQRAYRLSLDLKDSLYVYTSDQVKQIQEHSVLVQRTSATAHSVTDTLASSYVAAMSQVHALSDKMLLELHRLQASTAALPSHLQAQLSGLSASAKDLSAIMTSDAPLGEKITKLRNTVEERVTPLLEGAKEAVEGALKAVTGTTSEKTHEAKEKMTNGIGNGNQNGVAS

Foldseek 3Di:
DPPPVVVVVVVVVVVVVVVVVVVVCVVVLVVLLVLLVVLLVLLVVLLVLLVVLLVLLVPDPVSNVVCNVVSLVVNLVSLVVSVVSLVVHDPVLVVLSVLSVVLSVQLVCLVPDPDDVNVSSVSNNCSSVVRVNVSSVSSNCVSVVVNCVSVVVVVPVPPPPPPPPPDDDDDDDDDDDDD

pLDDT: mean 72.91, std 15.04, range [35.66, 89.44]

Radius of gyration: 29.38 Å; chains: 1; bounding box: 62×32×111 Å